Protein AF-A0A0C2XQ20-F1 (afdb_monomer_lite)

Foldseek 3Di:
DALLVVLVVLQVVLVVCVVVVVLVSSLVSLVVSLVSLVVCLVPDPDPVVNVVSVVVSVVSVVVSVVSVVVVVVVVVVVVVVVVD

Radius of gyration: 15.55 Å; chains: 1; bounding box: 41×18×45 Å

Structure (mmCIF, N/CA/C/O backbone):
data_AF-A0A0C2XQ20-F1
#
_entry.id   AF-A0A0C2XQ20-F1
#
loop_
_atom_site.group_PDB
_atom_site.id
_atom_site.type_symbol
_atom_site.label_atom_id
_atom_site.label_alt_id
_atom_site.label_comp_id
_atom_site.label_asym_id
_atom_site.label_entity_id
_atom_site.label_seq_id
_atom_site.pdbx_PDB_ins_code
_atom_site.Cartn_x
_atom_site.Cartn_y
_atom_site.Cartn_z
_atom_site.occupancy
_atom_site.B_iso_or_equiv
_atom_site.auth_seq_id
_atom_site.auth_comp_id
_atom_site.auth_asym_id
_atom_site.auth_atom_id
_atom_site.pdbx_PDB_model_num
ATOM 1 N N . MET A 1 1 ? 1.638 11.801 -17.675 1.00 71.69 1 MET A N 1
ATOM 2 C CA . MET A 1 1 ? 1.569 11.176 -16.345 1.00 71.69 1 MET A CA 1
ATOM 3 C C . MET A 1 1 ? 1.568 9.673 -16.550 1.00 71.69 1 MET A C 1
ATOM 5 O O . MET A 1 1 ? 0.713 9.178 -17.277 1.00 71.69 1 MET A O 1
ATOM 9 N N . THR A 1 2 ? 2.592 8.982 -16.064 1.00 91.69 2 THR A N 1
ATOM 10 C CA . THR A 1 2 ? 2.741 7.529 -16.227 1.00 91.69 2 THR A CA 1
ATOM 11 C C . THR A 1 2 ? 1.933 6.779 -15.166 1.00 91.69 2 THR A C 1
ATOM 13 O O . THR A 1 2 ? 1.531 7.361 -14.158 1.00 91.69 2 THR A O 1
ATOM 16 N N . SER A 1 3 ? 1.701 5.478 -15.365 1.00 91.56 3 SER A N 1
ATOM 17 C CA . SER A 1 3 ? 1.089 4.625 -14.335 1.00 91.56 3 SER A CA 1
ATOM 18 C C . SER A 1 3 ? 1.895 4.643 -13.033 1.00 91.56 3 SER A C 1
ATOM 20 O O . SER A 1 3 ? 1.311 4.615 -11.959 1.00 91.56 3 SER A O 1
ATOM 22 N N . LEU A 1 4 ? 3.225 4.763 -13.127 1.00 93.62 4 LEU A N 1
ATOM 23 C CA . LEU A 1 4 ? 4.098 4.886 -11.964 1.00 93.62 4 LEU A CA 1
ATOM 24 C C . LEU A 1 4 ? 3.891 6.218 -11.231 1.00 93.62 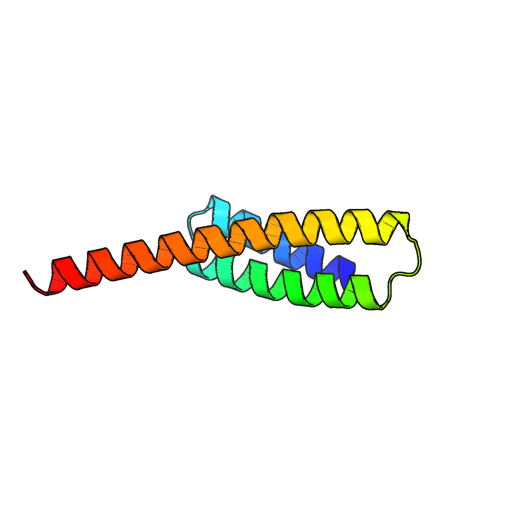4 LEU A C 1
ATOM 26 O O . LEU A 1 4 ? 3.756 6.212 -10.014 1.00 93.62 4 LEU A O 1
ATOM 30 N N . ASP A 1 5 ? 3.800 7.340 -11.954 1.00 95.75 5 ASP A N 1
ATOM 31 C CA . ASP A 1 5 ? 3.533 8.650 -11.336 1.00 95.75 5 ASP A CA 1
ATOM 32 C C . ASP A 1 5 ? 2.188 8.647 -10.601 1.00 95.75 5 ASP A C 1
ATOM 34 O O . ASP A 1 5 ? 2.082 9.177 -9.497 1.00 95.75 5 ASP A O 1
ATOM 38 N N . LYS A 1 6 ? 1.166 8.004 -11.188 1.00 96.50 6 LYS A N 1
ATOM 39 C CA . LYS A 1 6 ? -0.149 7.884 -10.548 1.00 96.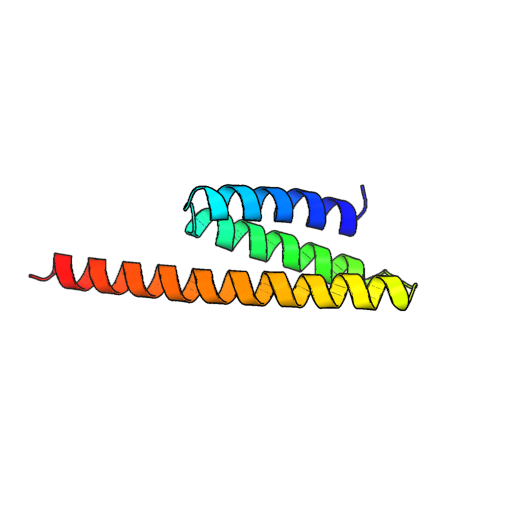50 6 LYS A CA 1
ATOM 40 C C . LYS A 1 6 ? -0.097 7.017 -9.290 1.00 96.50 6 LYS A C 1
ATOM 42 O O . LYS A 1 6 ? -0.699 7.385 -8.287 1.00 96.50 6 LYS A O 1
ATOM 47 N N . ALA A 1 7 ? 0.641 5.906 -9.326 1.00 96.88 7 ALA A N 1
ATOM 48 C CA . ALA A 1 7 ? 0.848 5.063 -8.151 1.00 96.88 7 ALA A CA 1
ATOM 49 C C . ALA A 1 7 ? 1.526 5.839 -7.009 1.00 96.88 7 ALA A C 1
ATOM 51 O O . ALA A 1 7 ? 1.102 5.733 -5.862 1.00 96.88 7 ALA A O 1
ATOM 52 N N . LEU A 1 8 ? 2.543 6.648 -7.330 1.00 97.38 8 LEU A N 1
ATOM 53 C CA . LEU A 1 8 ? 3.278 7.457 -6.355 1.00 97.38 8 LEU A CA 1
ATOM 54 C C . LEU A 1 8 ? 2.417 8.561 -5.726 1.00 97.38 8 LEU A C 1
ATOM 56 O O . LEU A 1 8 ? 2.499 8.779 -4.522 1.00 97.38 8 LEU A O 1
ATOM 60 N N . GLU A 1 9 ? 1.572 9.227 -6.513 1.00 97.88 9 GLU A N 1
ATOM 61 C CA . GLU A 1 9 ? 0.633 10.232 -5.999 1.00 97.88 9 GLU A CA 1
ATOM 62 C C . GLU A 1 9 ? -0.367 9.605 -5.017 1.00 97.88 9 GLU A C 1
ATOM 64 O O . GLU A 1 9 ? -0.532 10.086 -3.898 1.00 97.88 9 GLU A O 1
ATOM 69 N N . ILE A 1 10 ? -0.995 8.492 -5.410 1.00 98.19 10 ILE A N 1
ATOM 70 C CA . ILE A 1 10 ? -2.013 7.835 -4.582 1.00 98.19 10 ILE A CA 1
ATOM 71 C C . ILE A 1 10 ? -1.386 7.243 -3.319 1.00 98.19 10 ILE A C 1
ATOM 73 O O . ILE A 1 10 ? -1.961 7.364 -2.241 1.00 98.19 10 ILE A O 1
ATOM 77 N N . VAL A 1 11 ? -0.208 6.614 -3.412 1.00 98.00 11 VAL A N 1
ATOM 78 C CA . VAL A 1 11 ? 0.427 6.027 -2.223 1.00 98.00 11 VAL A CA 1
ATOM 79 C C . VAL A 1 11 ? 0.885 7.098 -1.238 1.00 98.00 11 VAL A C 1
ATOM 81 O O . VAL A 1 11 ? 0.867 6.863 -0.035 1.00 98.00 11 VAL A O 1
ATOM 84 N N . GLN A 1 12 ? 1.255 8.287 -1.719 1.00 98.12 12 GLN A N 1
ATOM 85 C CA . GLN A 1 12 ? 1.561 9.409 -0.840 1.00 98.12 12 GLN A CA 1
ATOM 86 C C . GLN A 1 12 ? 0.323 9.834 -0.043 1.00 98.12 12 GLN A C 1
ATOM 88 O O . GLN A 1 12 ? 0.411 9.955 1.177 1.00 98.12 12 GLN A O 1
ATOM 93 N N . GLN A 1 13 ? -0.836 9.937 -0.699 1.00 98.31 13 GLN A N 1
ATOM 94 C CA . GLN A 1 13 ? -2.112 10.178 -0.017 1.00 98.31 13 GLN A CA 1
ATOM 95 C C . GLN A 1 13 ? -2.453 9.045 0.961 1.00 98.31 13 GLN A C 1
ATOM 97 O O . GLN A 1 13 ? -2.849 9.307 2.091 1.00 98.31 13 GLN A O 1
ATOM 102 N N . ALA A 1 14 ? -2.233 7.783 0.573 1.00 98.25 14 ALA A N 1
ATOM 103 C CA . ALA A 1 14 ? -2.462 6.637 1.452 1.00 98.25 14 ALA A CA 1
ATOM 104 C C . ALA A 1 14 ? -1.631 6.729 2.741 1.00 98.25 14 ALA A C 1
ATOM 106 O O . ALA A 1 14 ? -2.153 6.482 3.824 1.00 98.25 14 ALA A O 1
ATOM 107 N N . ILE A 1 15 ? -0.356 7.118 2.635 1.00 98.25 15 ILE A N 1
ATOM 108 C CA . ILE A 1 15 ? 0.548 7.288 3.781 1.00 98.25 15 ILE A CA 1
ATOM 109 C C . ILE A 1 15 ? 0.105 8.456 4.672 1.00 98.25 15 ILE A C 1
ATOM 111 O O . ILE A 1 15 ? 0.186 8.352 5.898 1.00 98.25 15 ILE A O 1
ATOM 115 N N . GLU A 1 16 ? -0.355 9.561 4.085 1.00 98.31 16 GLU A N 1
ATOM 116 C CA . GLU A 1 16 ? -0.891 10.702 4.837 1.00 98.31 16 GLU A CA 1
ATOM 117 C C . GLU A 1 16 ? -2.132 10.299 5.643 1.00 98.31 16 GLU A C 1
ATOM 119 O O . GLU A 1 16 ? -2.175 10.527 6.853 1.00 98.31 16 GLU A O 1
ATOM 124 N N . GLU A 1 17 ? -3.094 9.618 5.016 1.00 98.25 17 GLU A N 1
ATOM 125 C CA . GLU A 1 17 ? -4.295 9.117 5.693 1.00 98.25 17 GLU A CA 1
ATOM 126 C C . GLU A 1 17 ? -3.961 8.071 6.767 1.00 98.25 17 GLU A C 1
ATOM 128 O O . GLU A 1 17 ? -4.511 8.103 7.869 1.00 98.25 17 GLU A O 1
ATOM 133 N N . ASP A 1 18 ? -3.001 7.186 6.495 1.00 97.81 18 ASP A N 1
ATOM 134 C CA . ASP A 1 18 ? -2.510 6.192 7.452 1.00 97.81 18 ASP A CA 1
ATOM 135 C C . ASP A 1 18 ? -1.888 6.864 8.690 1.00 97.81 18 ASP A C 1
ATOM 137 O O . ASP A 1 18 ? -2.190 6.513 9.833 1.00 97.81 18 ASP A O 1
ATOM 141 N N . THR A 1 19 ? -1.088 7.910 8.472 1.00 97.62 19 THR A N 1
ATOM 142 C CA . THR A 1 19 ? -0.484 8.718 9.545 1.00 97.62 19 THR A CA 1
ATOM 143 C C . THR A 1 19 ? -1.545 9.481 10.342 1.00 97.62 19 THR A C 1
ATOM 145 O O . THR A 1 19 ? -1.444 9.606 11.565 1.00 97.62 19 THR A O 1
ATOM 148 N N . ASN A 1 20 ? -2.608 9.933 9.674 1.00 97.81 20 ASN A N 1
ATOM 149 C CA . ASN A 1 20 ? -3.759 10.583 10.298 1.00 97.81 20 ASN A CA 1
ATOM 150 C C . ASN A 1 20 ? -4.718 9.599 10.991 1.00 97.81 20 ASN A C 1
ATOM 152 O O . ASN A 1 20 ? -5.717 10.034 11.557 1.00 97.81 20 ASN A O 1
ATOM 156 N N . HIS A 1 21 ? -4.399 8.297 11.013 1.00 96.19 21 HIS A N 1
ATOM 157 C CA . HIS A 1 21 ? -5.227 7.226 11.584 1.00 96.19 21 HIS A CA 1
ATOM 158 C C . HIS A 1 21 ? -6.573 7.034 10.862 1.00 96.19 21 HIS A C 1
ATOM 160 O O . HIS A 1 21 ? -7.476 6.360 11.364 1.00 96.19 21 HIS A O 1
ATOM 166 N N . ASN A 1 22 ? -6.694 7.561 9.643 1.00 97.44 22 ASN A N 1
ATOM 167 C CA . ASN A 1 22 ? -7.838 7.369 8.761 1.00 97.44 22 ASN A CA 1
ATOM 168 C C . ASN A 1 22 ? -7.694 6.034 8.012 1.00 97.44 22 ASN A C 1
ATOM 170 O O . ASN A 1 22 ? -7.596 5.970 6.788 1.00 97.44 22 ASN A O 1
ATOM 174 N N . TYR A 1 23 ? -7.663 4.934 8.769 1.00 96.88 23 TYR A N 1
ATOM 175 C CA . TYR A 1 23 ? -7.245 3.619 8.274 1.00 96.88 23 TYR A CA 1
ATOM 176 C C . TYR A 1 23 ? -8.118 3.042 7.154 1.00 96.88 23 TYR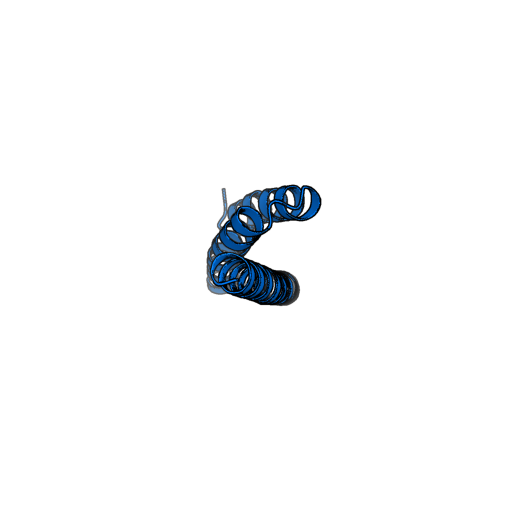 A C 1
ATOM 178 O O . TYR A 1 23 ? -7.597 2.356 6.278 1.00 96.88 23 TYR A O 1
ATOM 186 N N . ALA A 1 24 ? -9.424 3.323 7.149 1.00 96.06 24 ALA A N 1
ATOM 187 C CA . ALA A 1 24 ? -10.327 2.861 6.091 1.00 96.06 24 ALA A CA 1
ATOM 188 C C . ALA A 1 24 ? -10.040 3.542 4.739 1.00 96.06 24 ALA A C 1
ATOM 190 O O . ALA A 1 24 ? -10.022 2.883 3.696 1.00 96.06 24 ALA A O 1
ATOM 191 N N . GLU A 1 25 ? -9.763 4.848 4.767 1.00 97.56 25 GLU A N 1
ATOM 192 C CA . GLU A 1 25 ? -9.398 5.615 3.572 1.00 97.56 25 GLU A CA 1
ATOM 193 C C . GLU A 1 25 ? -7.998 5.214 3.097 1.00 97.56 25 GLU A C 1
ATOM 195 O O . GLU A 1 25 ? -7.807 4.873 1.930 1.00 97.56 25 GLU A O 1
ATOM 200 N N . ALA A 1 26 ? -7.041 5.129 4.027 1.00 98.19 26 ALA A N 1
ATOM 201 C CA . ALA A 1 26 ? -5.685 4.671 3.750 1.00 98.19 26 ALA A CA 1
ATOM 202 C C . ALA A 1 26 ? -5.669 3.292 3.077 1.00 98.19 26 ALA A C 1
ATOM 204 O O . ALA A 1 26 ? -4.993 3.108 2.068 1.00 98.19 26 ALA A O 1
ATOM 205 N N . TYR A 1 27 ? -6.446 2.332 3.589 1.00 97.94 27 TYR A N 1
ATOM 206 C CA . TYR A 1 27 ? -6.580 0.997 3.000 1.00 97.94 27 TYR A CA 1
ATOM 207 C C . TYR 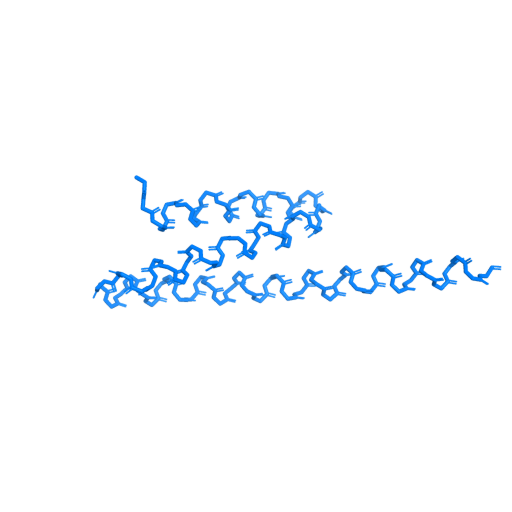A 1 27 ? -7.054 1.054 1.540 1.00 97.94 27 TYR A C 1
ATOM 209 O O . TYR A 1 27 ? -6.453 0.429 0.662 1.00 97.94 27 TYR A O 1
ATOM 217 N N . THR A 1 28 ? -8.087 1.853 1.268 1.00 97.75 28 THR A N 1
ATOM 218 C CA . THR A 1 28 ? -8.642 2.024 -0.082 1.00 97.75 28 THR A CA 1
ATOM 219 C C . THR A 1 28 ? -7.617 2.651 -1.032 1.00 97.75 28 THR A C 1
ATOM 221 O O . THR A 1 28 ? -7.422 2.172 -2.154 1.00 97.75 28 THR A O 1
ATOM 224 N N . LEU A 1 29 ? -6.906 3.684 -0.574 1.00 98.38 29 LEU A N 1
ATOM 225 C CA . LEU A 1 29 ? -5.858 4.351 -1.345 1.00 98.38 29 LEU A CA 1
ATOM 226 C C . LEU A 1 29 ? -4.655 3.431 -1.593 1.00 98.38 29 LEU A C 1
ATOM 228 O O . LEU A 1 29 ? -4.150 3.392 -2.716 1.00 98.38 29 LEU A O 1
ATOM 232 N N . TYR A 1 30 ? -4.230 2.628 -0.610 1.00 98.38 30 TYR A N 1
ATOM 233 C CA . TYR A 1 30 ? -3.173 1.636 -0.818 1.00 98.38 30 TYR A CA 1
ATOM 234 C C . TYR A 1 30 ? -3.557 0.653 -1.927 1.00 98.38 30 TYR A C 1
ATOM 236 O O . TYR A 1 30 ? -2.775 0.484 -2.860 1.00 98.38 30 TYR A O 1
ATOM 244 N N . HIS A 1 31 ? -4.765 0.082 -1.904 1.00 97.19 31 HIS A N 1
ATOM 245 C CA . HIS A 1 31 ? -5.237 -0.808 -2.973 1.00 97.19 31 HIS A CA 1
ATOM 246 C C . HIS A 1 31 ? -5.249 -0.133 -4.349 1.00 97.19 31 HIS A C 1
ATOM 248 O O . HIS A 1 31 ? -4.715 -0.688 -5.310 1.00 97.19 31 HIS A O 1
ATOM 254 N N . SER A 1 32 ? -5.763 1.095 -4.430 1.00 97.56 32 SER A N 1
ATOM 255 C CA . SER A 1 32 ? -5.755 1.873 -5.671 1.00 97.56 32 SER A CA 1
ATOM 256 C C . SER A 1 32 ? -4.327 2.108 -6.188 1.00 97.56 32 SER A C 1
ATOM 258 O O . SER A 1 32 ? -4.044 1.913 -7.370 1.00 97.56 32 SER A O 1
ATOM 260 N N . SER A 1 33 ? -3.377 2.439 -5.305 1.00 97.88 33 SER A N 1
ATOM 261 C CA . SER A 1 33 ? -1.968 2.608 -5.682 1.00 97.88 33 SER A CA 1
ATOM 262 C C . SER A 1 33 ? -1.332 1.309 -6.199 1.00 97.88 33 SER A C 1
ATOM 264 O O . SER A 1 33 ? -0.564 1.340 -7.164 1.00 97.88 33 SER A O 1
ATOM 266 N N . LEU A 1 34 ? -1.685 0.161 -5.606 1.00 97.81 34 LEU A N 1
ATOM 267 C CA . LEU A 1 34 ? -1.170 -1.158 -5.977 1.00 97.81 34 LEU A CA 1
ATOM 268 C C . LEU A 1 34 ? -1.598 -1.558 -7.392 1.00 97.81 34 LEU A C 1
ATOM 270 O O . LEU A 1 34 ? -0.762 -2.055 -8.150 1.00 97.81 34 LEU A O 1
ATOM 274 N N . ASP A 1 35 ? -2.835 -1.262 -7.796 1.00 97.06 35 ASP A N 1
ATOM 275 C CA . ASP A 1 35 ? -3.303 -1.501 -9.168 1.00 97.06 35 ASP A CA 1
ATOM 276 C C . ASP A 1 35 ? -2.441 -0.748 -10.195 1.00 97.06 35 ASP A C 1
ATOM 278 O O . ASP A 1 35 ? -2.028 -1.302 -11.223 1.00 97.06 35 ASP A O 1
ATOM 282 N N . TYR A 1 36 ? -2.082 0.504 -9.891 1.00 97.56 36 TYR A N 1
ATOM 283 C CA . TYR A 1 36 ? -1.191 1.294 -10.739 1.00 97.56 36 TYR A CA 1
ATOM 284 C C . TYR A 1 36 ? 0.264 0.808 -10.700 1.00 97.56 36 TYR A C 1
ATOM 286 O O . TYR A 1 36 ? 0.929 0.832 -11.740 1.00 97.56 36 TYR A O 1
ATOM 294 N N . PHE A 1 37 ? 0.764 0.316 -9.562 1.00 96.88 37 PHE A N 1
ATOM 295 C CA . PHE A 1 37 ? 2.090 -0.308 -9.486 1.00 96.88 37 PHE A CA 1
ATOM 296 C C . PHE A 1 37 ? 2.171 -1.593 -10.321 1.00 96.88 37 PHE A C 1
ATOM 298 O O . PHE A 1 37 ? 3.151 -1.795 -11.044 1.00 96.88 37 PHE A O 1
ATOM 305 N N . ILE A 1 38 ? 1.131 -2.432 -10.299 1.00 95.56 38 ILE A N 1
ATOM 306 C CA . ILE A 1 38 ? 1.034 -3.632 -11.143 1.00 95.56 38 ILE A CA 1
ATOM 307 C C . ILE A 1 38 ? 0.997 -3.237 -12.624 1.00 95.56 38 ILE A C 1
ATOM 309 O O . ILE A 1 38 ? 1.690 -3.837 -13.453 1.00 95.56 38 ILE A O 1
ATOM 313 N N . LEU A 1 39 ? 0.244 -2.187 -12.965 1.00 95.94 39 LEU A N 1
ATOM 314 C CA . LEU A 1 39 ? 0.209 -1.650 -14.322 1.00 95.94 39 LEU A CA 1
ATOM 315 C C . LEU A 1 39 ? 1.587 -1.133 -14.763 1.00 95.94 39 LEU A C 1
ATOM 317 O O . LEU A 1 39 ? 2.029 -1.438 -15.871 1.00 95.94 39 LEU A O 1
ATOM 321 N N . ALA A 1 40 ? 2.297 -0.411 -13.895 1.00 95.38 40 ALA A N 1
ATOM 322 C CA . ALA A 1 40 ? 3.656 0.052 -14.159 1.00 95.38 40 ALA A CA 1
ATOM 323 C C . ALA A 1 40 ? 4.622 -1.127 -14.378 1.00 95.38 40 ALA A C 1
ATOM 325 O O . ALA A 1 40 ? 5.382 -1.123 -15.346 1.00 95.38 40 ALA A O 1
ATOM 326 N N . LEU A 1 41 ? 4.540 -2.183 -13.559 1.00 95.81 41 LEU A N 1
ATOM 327 C CA . LEU A 1 41 ? 5.346 -3.400 -13.717 1.00 95.81 41 LEU A CA 1
ATOM 328 C C . LEU A 1 41 ? 5.121 -4.101 -15.059 1.00 95.81 41 LEU A C 1
ATOM 330 O O . LEU A 1 41 ? 6.071 -4.646 -15.621 1.00 95.81 41 LEU A O 1
ATOM 334 N N . LYS A 1 42 ? 3.887 -4.087 -15.577 1.00 94.94 42 LYS A N 1
ATOM 335 C CA . LYS A 1 42 ? 3.539 -4.712 -16.860 1.00 94.94 42 LYS A CA 1
ATOM 336 C C . LYS A 1 42 ? 4.249 -4.058 -18.048 1.00 94.94 42 LYS A C 1
ATOM 338 O O . LYS A 1 42 ? 4.575 -4.750 -19.012 1.00 94.94 42 LYS A O 1
ATOM 343 N N . TYR A 1 43 ? 4.465 -2.744 -17.998 1.00 94.12 43 TYR A N 1
ATOM 344 C CA . TYR A 1 43 ? 5.027 -1.974 -19.114 1.00 94.12 43 TYR A CA 1
ATOM 345 C C . TYR A 1 43 ? 6.486 -1.546 -18.906 1.00 94.12 43 TYR A C 1
ATOM 347 O O . TYR A 1 43 ? 7.129 -1.109 -19.863 1.00 94.12 43 TYR A O 1
ATOM 355 N N . GLU A 1 44 ? 7.030 -1.705 -17.700 1.00 94.56 44 GLU A N 1
ATOM 356 C CA . GLU A 1 44 ? 8.426 -1.400 -17.401 1.00 94.56 44 GLU A CA 1
ATOM 357 C C . GLU A 1 44 ? 9.376 -2.454 -17.998 1.00 94.56 44 GLU A C 1
ATOM 359 O O . GLU A 1 44 ? 9.254 -3.657 -17.761 1.00 94.56 44 GLU A O 1
ATOM 364 N N . LYS A 1 45 ? 10.365 -1.990 -18.767 1.00 94.56 45 LYS A N 1
ATOM 365 C CA . LYS A 1 45 ? 11.351 -2.840 -19.456 1.00 94.56 45 LYS A CA 1
ATOM 366 C C . LYS A 1 45 ? 12.676 -2.916 -18.708 1.00 94.56 45 LYS A C 1
ATOM 368 O O . LYS A 1 45 ? 13.436 -3.863 -18.892 1.00 94.56 45 LYS A O 1
ATOM 373 N N . ASN A 1 46 ? 12.978 -1.922 -17.879 1.00 96.06 46 ASN A N 1
ATOM 374 C CA . ASN A 1 46 ? 14.210 -1.866 -17.119 1.00 96.06 46 ASN A CA 1
ATOM 375 C C . ASN A 1 46 ? 14.130 -2.802 -15.903 1.00 96.06 46 ASN A C 1
ATOM 377 O O . ASN A 1 46 ? 13.413 -2.545 -14.939 1.00 96.06 46 ASN A O 1
ATOM 381 N N . GLU A 1 47 ? 14.924 -3.872 -15.921 1.00 95.62 47 GLU A N 1
ATOM 382 C CA . GLU A 1 47 ? 14.978 -4.875 -14.849 1.00 95.62 47 GLU A CA 1
ATOM 383 C C . GLU A 1 47 ? 15.264 -4.284 -13.462 1.00 95.62 47 GLU A C 1
ATOM 385 O O . GLU A 1 47 ? 14.700 -4.735 -12.463 1.00 95.62 47 GLU A O 1
ATOM 390 N N . ARG A 1 48 ? 16.119 -3.258 -13.379 1.00 95.81 48 ARG A N 1
ATOM 391 C CA . ARG A 1 48 ? 16.432 -2.593 -12.110 1.00 95.81 48 ARG A CA 1
ATOM 392 C C . ARG A 1 48 ? 15.222 -1.817 -11.595 1.00 95.81 48 ARG A C 1
ATOM 394 O O . ARG A 1 48 ? 14.903 -1.931 -10.415 1.00 95.81 48 ARG A O 1
ATOM 401 N N . ALA A 1 49 ? 14.538 -1.081 -12.470 1.00 94.94 49 ALA A N 1
ATOM 402 C CA . ALA A 1 49 ? 13.320 -0.357 -12.114 1.00 94.94 49 ALA A CA 1
ATOM 403 C C . ALA A 1 49 ? 12.207 -1.321 -11.681 1.00 94.94 49 ALA A C 1
ATOM 405 O O . ALA A 1 49 ? 11.620 -1.128 -10.621 1.00 94.94 49 ALA A O 1
ATOM 406 N N . ARG A 1 50 ? 11.990 -2.426 -12.408 1.00 96.75 50 ARG A N 1
ATOM 407 C CA . ARG A 1 50 ? 10.993 -3.439 -12.018 1.00 96.75 50 ARG A CA 1
ATOM 408 C C . ARG A 1 50 ? 11.241 -4.016 -10.631 1.00 96.75 50 ARG A C 1
ATOM 410 O O . ARG A 1 50 ? 10.289 -4.207 -9.883 1.00 96.75 50 ARG A O 1
ATOM 417 N N . ARG A 1 51 ? 12.497 -4.311 -10.276 1.00 97.06 51 ARG A N 1
ATOM 418 C CA . ARG A 1 51 ? 12.832 -4.820 -8.933 1.00 97.06 51 ARG A CA 1
ATOM 419 C C . ARG A 1 51 ? 12.475 -3.809 -7.847 1.00 97.06 51 ARG A C 1
ATOM 421 O O . ARG A 1 51 ? 11.909 -4.201 -6.834 1.00 97.06 51 ARG A O 1
ATOM 428 N N . LEU A 1 52 ? 12.768 -2.528 -8.078 1.00 96.19 52 LEU A N 1
ATOM 429 C CA . LEU A 1 52 ? 12.420 -1.456 -7.144 1.00 96.19 52 LEU A CA 1
ATOM 430 C C . LEU A 1 52 ? 10.902 -1.309 -7.001 1.00 96.19 52 LEU A C 1
ATOM 432 O O . LEU A 1 52 ? 10.400 -1.302 -5.881 1.00 96.19 52 LEU A O 1
ATOM 436 N N . ILE A 1 53 ? 10.176 -1.263 -8.121 1.00 95.69 53 ILE A N 1
ATOM 437 C CA . ILE A 1 53 ? 8.713 -1.152 -8.119 1.00 95.69 53 ILE A CA 1
ATOM 438 C C . ILE A 1 53 ? 8.093 -2.353 -7.400 1.00 95.69 53 ILE A C 1
ATOM 440 O O . ILE A 1 53 ? 7.233 -2.165 -6.547 1.00 95.69 53 ILE A O 1
ATOM 444 N N . ARG A 1 54 ? 8.559 -3.579 -7.673 1.00 97.06 54 ARG A N 1
ATOM 445 C CA . ARG A 1 54 ? 8.053 -4.790 -7.012 1.00 97.06 54 ARG A CA 1
ATOM 446 C C . ARG A 1 54 ? 8.285 -4.756 -5.505 1.00 97.06 54 ARG A C 1
ATOM 448 O O . ARG A 1 54 ? 7.341 -4.968 -4.759 1.00 97.06 54 ARG A O 1
ATOM 455 N N . SER A 1 55 ? 9.502 -4.429 -5.071 1.00 97.62 55 SER A N 1
ATOM 456 C CA . SER A 1 55 ? 9.825 -4.331 -3.643 1.00 97.62 55 SER A CA 1
ATOM 457 C C . SER A 1 55 ? 8.923 -3.326 -2.925 1.00 97.62 55 SER A C 1
ATOM 459 O O . SER A 1 55 ? 8.464 -3.604 -1.822 1.00 97.62 55 SER A O 1
ATOM 461 N N . LYS A 1 56 ? 8.620 -2.187 -3.560 1.00 95.44 56 LYS A N 1
ATOM 462 C CA . LYS A 1 56 ? 7.682 -1.204 -3.005 1.00 95.44 56 LYS A CA 1
ATOM 463 C C . LYS A 1 56 ? 6.232 -1.677 -3.030 1.00 95.44 56 LYS A C 1
ATOM 465 O O . LYS A 1 56 ? 5.522 -1.485 -2.053 1.00 95.44 56 LYS A O 1
ATOM 470 N N . THR A 1 57 ? 5.816 -2.351 -4.098 1.00 97.12 57 THR A N 1
ATOM 471 C CA . THR A 1 57 ? 4.482 -2.968 -4.197 1.00 97.12 57 THR A CA 1
ATOM 472 C C . THR A 1 57 ? 4.251 -3.948 -3.042 1.00 97.12 57 THR A C 1
ATOM 474 O O . THR A 1 57 ? 3.214 -3.894 -2.393 1.00 97.12 57 THR A O 1
ATOM 477 N N . GLU A 1 58 ? 5.233 -4.801 -2.739 1.00 97.75 58 GLU A N 1
ATOM 478 C CA . GLU A 1 58 ? 5.170 -5.758 -1.624 1.00 97.75 58 GLU A CA 1
ATOM 479 C C . GLU A 1 58 ? 5.101 -5.051 -0.259 1.00 97.75 58 GLU A C 1
ATOM 481 O O . GLU A 1 58 ? 4.321 -5.443 0.605 1.00 97.75 58 GLU A O 1
ATOM 486 N N . GLU A 1 59 ? 5.874 -3.979 -0.063 1.00 97.44 59 GLU A N 1
ATOM 487 C CA . GLU A 1 59 ? 5.844 -3.168 1.163 1.00 97.44 59 GLU A CA 1
ATOM 488 C C . GLU A 1 59 ? 4.454 -2.558 1.415 1.00 97.44 59 GLU A C 1
ATOM 490 O O . GLU A 1 59 ? 3.921 -2.665 2.522 1.00 97.44 59 GLU A O 1
ATOM 495 N N . TYR A 1 60 ? 3.842 -1.971 0.383 1.00 98.00 60 TYR A N 1
ATOM 496 C CA . TYR A 1 60 ? 2.523 -1.347 0.490 1.00 98.00 60 TYR A CA 1
ATOM 497 C C . TYR A 1 60 ? 1.388 -2.367 0.609 1.00 98.00 60 TYR A C 1
ATOM 499 O O . TYR A 1 60 ? 0.450 -2.134 1.371 1.00 98.00 60 TYR A O 1
ATOM 507 N N . LEU A 1 61 ? 1.496 -3.523 -0.052 1.00 97.88 61 LEU A N 1
ATOM 508 C CA . LEU A 1 61 ? 0.549 -4.627 0.124 1.00 97.88 61 LEU A CA 1
ATOM 509 C C . LEU A 1 61 ? 0.547 -5.125 1.573 1.00 97.88 61 LEU A C 1
ATOM 511 O O . LEU A 1 61 ? -0.507 -5.185 2.198 1.00 97.88 61 LEU A O 1
ATOM 515 N N . ASN A 1 62 ? 1.729 -5.371 2.145 1.00 97.94 62 ASN A N 1
ATOM 516 C CA . ASN A 1 62 ? 1.853 -5.788 3.543 1.00 97.94 62 ASN A CA 1
ATOM 517 C C . ASN A 1 62 ? 1.254 -4.756 4.515 1.00 97.94 62 ASN A C 1
ATOM 519 O O . ASN A 1 62 ? 0.761 -5.116 5.586 1.00 97.94 62 ASN A O 1
ATOM 523 N N . ARG A 1 63 ? 1.321 -3.455 4.190 1.00 97.69 63 ARG A N 1
ATOM 524 C CA . ARG A 1 63 ? 0.678 -2.421 5.010 1.00 97.69 63 ARG A CA 1
ATOM 525 C C . ARG A 1 63 ? -0.843 -2.464 4.872 1.00 97.69 63 ARG A C 1
ATOM 527 O O . ARG A 1 63 ? -1.515 -2.418 5.899 1.00 97.69 63 ARG A O 1
ATOM 534 N N . ALA A 1 64 ? -1.365 -2.602 3.654 1.00 97.44 64 ALA A N 1
ATOM 535 C CA . ALA A 1 64 ? -2.800 -2.723 3.402 1.00 97.44 64 ALA A CA 1
ATOM 536 C C . ALA A 1 64 ? -3.413 -3.933 4.130 1.00 97.44 64 ALA A C 1
ATOM 538 O O . ALA A 1 64 ? -4.437 -3.787 4.791 1.00 97.44 64 ALA A O 1
ATOM 539 N N . GLU A 1 65 ? -2.749 -5.092 4.107 1.00 97.25 65 GLU A N 1
ATOM 540 C CA . GLU A 1 65 ? -3.192 -6.291 4.836 1.00 97.25 65 GLU A CA 1
ATOM 541 C C . GLU A 1 65 ? -3.280 -6.044 6.350 1.00 97.25 65 GLU A C 1
ATOM 543 O O . GLU A 1 65 ? -4.294 -6.344 6.977 1.00 97.25 65 GLU A O 1
ATOM 548 N N . LYS A 1 66 ? -2.273 -5.388 6.942 1.00 97.38 66 LYS A N 1
ATOM 549 C CA . LYS A 1 66 ? -2.309 -5.019 8.369 1.00 97.38 66 LYS A CA 1
ATOM 550 C C . LYS A 1 66 ? -3.445 -4.055 8.707 1.00 97.38 66 LYS A C 1
ATOM 552 O O . LYS A 1 66 ? -4.004 -4.136 9.800 1.00 97.38 66 LYS A O 1
ATOM 557 N N . LEU A 1 67 ? -3.756 -3.115 7.813 1.00 96.62 67 LEU A N 1
ATOM 558 C CA . LEU A 1 67 ? -4.880 -2.197 8.005 1.00 96.62 67 LEU A CA 1
ATOM 559 C C . LEU A 1 67 ? -6.215 -2.939 7.937 1.00 96.62 67 LEU A C 1
ATOM 561 O O . LEU A 1 67 ? -7.088 -2.674 8.759 1.00 96.62 67 LEU A O 1
ATOM 565 N N . GLN A 1 68 ? -6.355 -3.898 7.022 1.00 95.75 68 GLN A N 1
ATOM 566 C CA . GLN A 1 68 ? -7.541 -4.746 6.934 1.00 95.75 68 GLN A CA 1
ATOM 567 C C . GLN A 1 68 ? -7.783 -5.510 8.241 1.00 95.75 68 GLN A C 1
ATOM 569 O O . GLN A 1 68 ? -8.892 -5.469 8.772 1.00 95.75 68 GLN A O 1
ATOM 574 N N . ASP A 1 69 ? -6.746 -6.149 8.787 1.00 96.75 69 ASP A N 1
ATOM 575 C CA . ASP A 1 69 ? -6.843 -6.886 10.051 1.00 96.75 69 ASP A CA 1
ATOM 576 C C . ASP A 1 69 ? -7.231 -5.962 11.215 1.00 96.75 69 ASP A C 1
ATOM 578 O O . ASP A 1 69 ? -8.086 -6.299 12.037 1.00 96.75 69 ASP A O 1
ATOM 582 N N . HIS A 1 70 ? -6.645 -4.762 11.264 1.00 95.44 70 HIS A N 1
ATOM 583 C CA . HIS A 1 70 ? -6.975 -3.761 12.275 1.00 95.44 70 HIS A CA 1
ATOM 584 C C . HIS A 1 70 ? -8.444 -3.319 12.195 1.00 95.44 70 HIS A C 1
ATOM 586 O O . HIS A 1 70 ? -9.134 -3.286 13.215 1.00 95.44 70 HIS A O 1
ATOM 592 N N . LEU A 1 71 ? -8.937 -3.018 10.991 1.00 94.75 71 LEU A N 1
ATOM 593 C CA . LEU A 1 71 ? -10.324 -2.608 10.761 1.00 94.75 71 LEU A CA 1
ATOM 594 C C . LEU A 1 71 ? -11.311 -3.732 11.104 1.00 94.75 71 LEU A C 1
ATOM 596 O O . LEU A 1 71 ? -12.324 -3.478 11.755 1.00 94.75 71 LEU A O 1
ATOM 600 N N . ALA A 1 72 ? -10.996 -4.975 10.730 1.00 94.88 72 ALA A N 1
ATOM 601 C CA . ALA A 1 72 ? -11.813 -6.138 11.063 1.00 94.88 72 ALA A CA 1
ATOM 602 C C . ALA A 1 72 ? -11.912 -6.350 12.584 1.00 94.88 72 ALA A C 1
ATOM 604 O O . ALA A 1 72 ? -13.010 -6.552 13.105 1.00 94.88 72 ALA A O 1
ATOM 605 N N . SER A 1 73 ? -10.789 -6.229 13.302 1.00 94.81 73 SER A N 1
ATOM 606 C CA . SER A 1 73 ? -10.757 -6.308 14.769 1.00 94.81 73 SER A CA 1
ATOM 607 C C . SER A 1 73 ? -11.603 -5.209 15.416 1.00 94.81 73 SER A C 1
ATOM 609 O O . SER A 1 73 ? -12.399 -5.492 16.311 1.00 94.81 73 SER A O 1
ATOM 611 N N . GLN A 1 74 ? -11.478 -3.960 14.951 1.00 92.75 74 GLN A N 1
ATOM 612 C CA . GLN A 1 74 ? -12.275 -2.846 15.475 1.00 92.75 74 GLN A CA 1
ATOM 613 C C . GLN A 1 74 ? -13.775 -3.040 15.239 1.00 92.75 74 GLN A C 1
ATOM 615 O O . GLN A 1 74 ? -14.594 -2.696 16.094 1.00 92.75 74 GLN A O 1
ATOM 620 N N . GLU A 1 75 ? -14.159 -3.582 14.086 1.00 91.69 75 GLU A N 1
ATOM 621 C CA . GLU A 1 75 ? -15.559 -3.868 13.799 1.00 91.69 75 GLU A CA 1
ATOM 622 C C . GLU A 1 75 ? -16.109 -4.994 14.685 1.00 91.69 75 GLU A C 1
ATOM 624 O O . GLU A 1 75 ? -17.225 -4.882 15.200 1.00 91.69 75 GLU A O 1
ATOM 629 N N . GLU A 1 76 ? -15.333 -6.050 14.929 1.00 92.56 76 GLU A N 1
ATOM 630 C CA . GLU A 1 76 ? -15.741 -7.126 15.833 1.00 92.56 76 GLU A CA 1
ATOM 631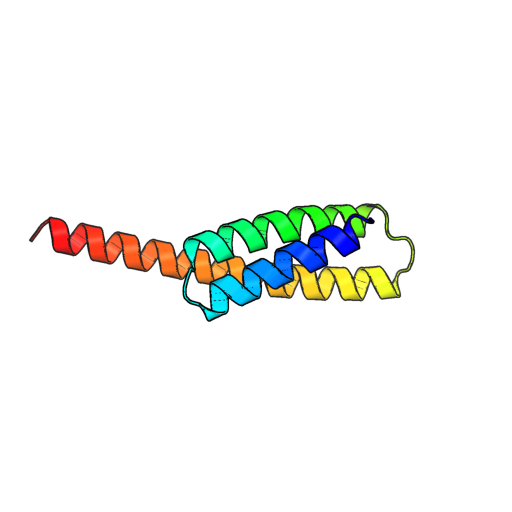 C C . GLU A 1 76 ? -15.943 -6.625 17.272 1.00 92.56 76 GLU A C 1
ATOM 633 O O . GLU A 1 76 ? -16.963 -6.932 17.898 1.00 92.56 76 GLU A O 1
ATOM 638 N N . GLU A 1 77 ? -15.025 -5.804 17.784 1.00 91.62 77 GLU A N 1
ATOM 639 C CA . GLU A 1 77 ? -15.145 -5.178 19.106 1.00 91.62 77 GLU A CA 1
ATOM 640 C C . GLU A 1 77 ? -16.402 -4.306 19.213 1.00 91.62 77 GLU A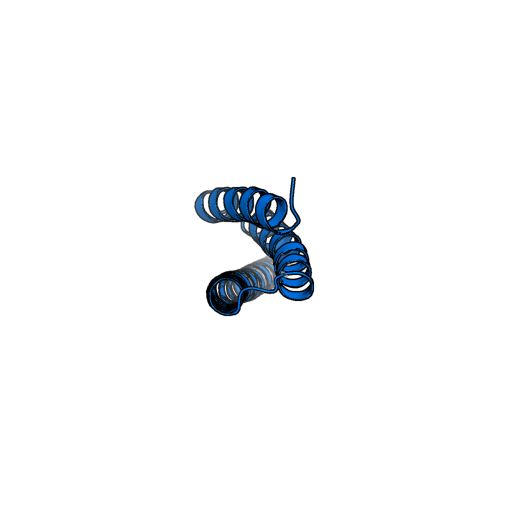 C 1
ATOM 642 O O . GLU A 1 77 ? -17.167 -4.432 20.175 1.00 91.62 77 GLU A O 1
ATOM 647 N N . ARG A 1 78 ? -16.674 -3.476 18.196 1.00 90.62 78 ARG A N 1
ATOM 648 C CA . ARG A 1 78 ? -17.891 -2.651 18.135 1.00 90.62 78 ARG A CA 1
ATOM 649 C C . ARG A 1 78 ? -19.160 -3.499 18.141 1.00 90.62 78 ARG A C 1
ATOM 651 O O . ARG A 1 78 ? -20.107 -3.167 18.853 1.00 90.62 78 ARG A O 1
ATOM 658 N N . ARG A 1 79 ? -19.186 -4.602 17.386 1.00 90.94 79 ARG A N 1
ATOM 659 C CA . ARG A 1 79 ? -20.334 -5.524 17.352 1.00 90.94 79 ARG A CA 1
ATOM 660 C C . ARG A 1 79 ? -20.577 -6.174 18.711 1.00 90.94 79 ARG A C 1
ATOM 662 O O . ARG A 1 79 ? -21.725 -6.253 19.132 1.00 90.94 79 ARG A O 1
ATOM 669 N N . ARG A 1 80 ? -19.525 -6.600 19.417 1.00 90.12 80 ARG A N 1
ATOM 670 C CA . ARG A 1 80 ? -19.645 -7.184 20.766 1.00 90.12 80 ARG A CA 1
ATOM 671 C C . ARG A 1 80 ? -20.177 -6.169 21.783 1.00 90.12 80 ARG A C 1
ATOM 673 O O . ARG A 1 80 ? -21.060 -6.507 22.567 1.00 90.12 80 ARG A O 1
ATOM 680 N N . ALA A 1 81 ? -19.691 -4.928 21.733 1.00 88.00 81 ALA A N 1
ATOM 681 C CA . ALA A 1 81 ? -20.140 -3.855 22.620 1.00 88.00 81 ALA A CA 1
ATOM 682 C C . ALA A 1 81 ? -21.611 -3.461 22.398 1.00 88.00 81 ALA A C 1
ATOM 684 O O . ALA A 1 81 ? -22.290 -3.107 23.351 1.00 88.00 81 ALA A O 1
ATOM 685 N N . ALA A 1 82 ? -22.121 -3.548 21.166 1.00 84.38 82 ALA A N 1
ATOM 686 C CA . ALA A 1 82 ? -23.513 -3.218 20.849 1.00 84.38 82 ALA A CA 1
ATOM 687 C C . ALA A 1 82 ? -24.538 -4.287 21.286 1.00 84.38 82 ALA A C 1
ATOM 689 O O . ALA A 1 82 ? -25.740 -4.034 21.237 1.00 84.38 82 ALA A O 1
ATOM 690 N N . VAL A 1 83 ? -24.077 -5.484 21.664 1.00 80.88 83 VAL A N 1
ATOM 691 C CA . VAL A 1 83 ? -24.925 -6.624 22.067 1.00 80.88 83 VAL A CA 1
ATOM 692 C C . VAL A 1 83 ? -25.018 -6.767 23.598 1.00 80.88 83 VAL A C 1
ATOM 694 O O . VAL A 1 83 ? -25.832 -7.552 24.081 1.00 80.88 83 VAL A O 1
ATOM 697 N N . THR A 1 84 ? -24.218 -6.008 24.360 1.00 62.00 84 THR A N 1
ATOM 698 C CA . THR A 1 84 ? -24.220 -5.991 25.839 1.00 62.00 84 THR A CA 1
ATOM 699 C C . THR A 1 84 ? -25.022 -4.809 26.365 1.00 62.00 84 THR A C 1
ATOM 701 O O . THR A 1 84 ? -25.780 -5.008 27.340 1.00 62.00 84 THR A O 1
#

Sequence (84 aa):
MTSLDKALEIVQQAIEEDTNHNYAEAYTLYHSSLDYFILALKYEKNERARRLIRSKTEEYLNRAEKLQDHLASQEEERRRAAVT

Organism: Amanita muscaria (strain Koide BX008) (NCBI:txid946122)

InterPro domains:
  IPR007330 MIT domain [PF04212] (4-68)
  IPR007330 MIT domain [SM00745] (2-77)
  IPR036181 MIT domain superfamily [SSF116846] (3-75)

pLDDT: mean 95.1, std 5.4, range [62.0, 98.38]

Secondary structure (DSSP, 8-state):
--HHHHHHHHHHHHHHHHHTT-HHHHHHHHHHHHHHHHHHHHH---HHHHHHHHHHHHHHHHHHHHHHHHHHHHHHHHHHHTT-